Protein AF-A0A1F8EMT8-F1 (afdb_monomer_lite)

pLDDT: mean 81.49, std 13.46, range [49.16, 97.12]

Radius of gyration: 19.79 Å; chains: 1; bounding box: 61×29×48 Å

Secondary structure (DSSP, 8-state):
---HHHHHHHHHHHGGG--EEEEEEEEEEESSPPSS--HHHHHHHHHHHHTTSPPPPTTPPTTSPPPPS-SEE---EEEEE--SS-EEEEEEEEE-S-SEE-HHHHHHHHHHHHHHHHHHHSPPSSS---SEEEEEEEEE--------

Foldseek 3Di:
DDDPVVVVVVVVVVLQPFWWFKKKKKKFKAVPDDPDDDLVVLQVLLQVLCVVPADDPPDDDPPDDDPRQFPDKDSWDWDWDVDVVIMIIIMIIGDGPDRIDGPVSLVVVQVVQVSSQVVQQPDDPDPGGGPGMDMDMDIGDDDDDDDD

Organism: NCBI:txid1802663

Structure (mmCIF, N/CA/C/O backbone):
data_AF-A0A1F8EMT8-F1
#
_entry.id   AF-A0A1F8EMT8-F1
#
loop_
_atom_site.group_PDB
_atom_site.id
_atom_site.type_symbol
_atom_site.label_atom_id
_atom_site.label_alt_id
_atom_site.label_comp_id
_atom_site.label_asym_id
_atom_site.label_entity_id
_atom_site.label_seq_id
_atom_site.pdbx_PDB_ins_code
_atom_site.Cartn_x
_atom_site.Cartn_y
_atom_site.Cartn_z
_atom_site.occupancy
_atom_site.B_iso_or_equiv
_atom_site.auth_seq_id
_atom_site.auth_comp_id
_atom_site.auth_asym_id
_atom_site.auth_atom_id
_atom_site.pdbx_PDB_model_num
ATOM 1 N N . MET A 1 1 ? -40.076 12.614 25.612 1.00 54.16 1 MET A N 1
ATOM 2 C CA . MET A 1 1 ? -39.528 12.615 24.236 1.00 54.16 1 MET A CA 1
ATOM 3 C C . MET A 1 1 ? -38.165 13.289 24.280 1.00 54.16 1 MET A C 1
ATOM 5 O O . MET A 1 1 ? -38.126 14.404 24.779 1.00 54.16 1 MET A O 1
ATOM 9 N N . SER A 1 2 ? -37.071 12.641 23.849 1.00 59.53 2 SER A N 1
ATOM 10 C CA . SER A 1 2 ? -35.761 13.320 23.812 1.00 59.53 2 SER A CA 1
ATOM 11 C C . SER A 1 2 ? -35.707 14.320 22.659 1.00 59.53 2 SER A C 1
ATOM 13 O O . SER A 1 2 ? -36.281 14.091 21.587 1.00 59.53 2 SER A O 1
ATOM 15 N N . THR A 1 3 ? -35.054 15.449 22.901 1.00 82.12 3 THR A N 1
ATOM 16 C CA . THR A 1 3 ? -34.910 16.537 21.932 1.00 82.12 3 THR A CA 1
ATOM 17 C C . THR A 1 3 ? -33.978 16.128 20.785 1.00 82.12 3 THR A C 1
ATOM 19 O O . THR A 1 3 ? -33.117 15.259 20.935 1.00 82.12 3 THR A O 1
ATOM 22 N N . LEU A 1 4 ? -34.118 16.760 19.613 1.00 78.12 4 LEU A N 1
ATOM 23 C CA . LEU A 1 4 ? -33.237 16.515 18.459 1.00 78.12 4 LEU A CA 1
ATOM 24 C C . LEU A 1 4 ? -31.753 16.682 18.831 1.00 78.12 4 LEU A C 1
ATOM 26 O O . LEU A 1 4 ? -30.907 15.893 18.420 1.00 78.12 4 LEU A O 1
ATOM 30 N N . THR A 1 5 ? -31.452 17.664 19.678 1.00 80.56 5 THR A N 1
ATOM 31 C CA . THR A 1 5 ? -30.107 17.955 20.179 1.00 80.56 5 THR A CA 1
ATOM 32 C C . THR A 1 5 ? -29.542 16.828 21.048 1.00 80.56 5 THR A C 1
ATOM 34 O O . THR A 1 5 ? -28.359 16.508 20.935 1.00 80.56 5 THR A O 1
ATOM 37 N N . GLU A 1 6 ? -30.364 16.183 21.881 1.00 76.88 6 GLU A N 1
ATOM 38 C CA . GLU A 1 6 ? -29.953 15.010 22.668 1.00 76.88 6 GLU A CA 1
ATOM 39 C C . GLU A 1 6 ? -29.679 13.802 21.777 1.00 76.88 6 GLU A C 1
ATOM 41 O O . GLU A 1 6 ? -28.663 13.138 21.961 1.00 76.88 6 GLU A O 1
ATOM 46 N N . LYS A 1 7 ? -30.508 13.570 20.751 1.00 76.62 7 LYS A N 1
ATOM 47 C CA . LYS A 1 7 ? -30.266 12.506 19.763 1.00 76.62 7 LYS A CA 1
ATOM 48 C C . LYS A 1 7 ? -28.976 12.740 18.974 1.00 76.62 7 LYS A C 1
ATOM 50 O O . LYS A 1 7 ? -28.228 11.796 18.746 1.00 76.62 7 LYS A O 1
ATOM 55 N N . ILE A 1 8 ? -28.676 13.990 18.609 1.00 75.25 8 ILE A N 1
ATOM 56 C CA . ILE A 1 8 ? -27.413 14.351 17.946 1.00 75.25 8 ILE A CA 1
ATOM 57 C C . ILE A 1 8 ? -26.228 14.140 18.892 1.00 75.25 8 ILE A C 1
ATOM 59 O O . ILE A 1 8 ? -25.242 13.533 18.490 1.00 75.25 8 ILE A O 1
ATOM 63 N N . ARG A 1 9 ? -26.304 14.585 20.154 1.00 69.81 9 ARG A N 1
ATOM 64 C CA . ARG A 1 9 ? -25.225 14.352 21.132 1.00 69.81 9 ARG A CA 1
ATOM 65 C C . ARG A 1 9 ? -24.989 12.868 21.381 1.00 69.81 9 ARG A C 1
ATOM 67 O O . ARG A 1 9 ? -23.835 12.459 21.456 1.00 69.81 9 ARG A O 1
ATOM 74 N N . GLN A 1 10 ? -26.052 12.077 21.472 1.00 69.00 10 GLN A N 1
ATOM 75 C CA . GLN A 1 10 ? -25.967 10.633 21.648 1.00 69.00 10 GLN A CA 1
ATOM 76 C C . GLN A 1 10 ? -25.350 9.961 20.413 1.00 69.00 10 GLN A C 1
ATOM 78 O O . GLN A 1 10 ? -24.396 9.206 20.558 1.00 69.00 10 GLN A O 1
ATOM 83 N N . ALA A 1 11 ? -25.763 10.341 19.200 1.00 66.50 11 ALA A N 1
ATOM 84 C CA . ALA A 1 11 ? -25.147 9.863 17.961 1.00 66.50 11 ALA A CA 1
ATOM 85 C C . ALA A 1 11 ? -23.664 10.269 17.837 1.00 66.50 11 ALA A C 1
ATOM 87 O O . ALA A 1 11 ? -22.834 9.479 17.393 1.00 66.50 11 ALA A O 1
ATOM 88 N N . VAL A 1 12 ? -23.297 11.484 18.260 1.00 63.12 12 VAL A N 1
ATOM 89 C CA . VAL A 1 12 ? -21.899 11.956 18.294 1.00 63.12 12 VAL A CA 1
ATOM 90 C C . VAL A 1 12 ? -21.083 11.215 19.360 1.00 63.12 12 VAL A C 1
ATOM 92 O O . VAL A 1 12 ? -19.900 10.946 19.146 1.00 63.12 12 VAL A O 1
ATOM 95 N N . ALA A 1 13 ? -21.688 10.855 20.494 1.00 62.50 13 ALA A N 1
ATOM 96 C CA . ALA A 1 13 ? -21.052 10.025 21.512 1.00 62.50 13 ALA A CA 1
ATOM 97 C C . ALA A 1 13 ? -20.834 8.589 21.006 1.00 62.50 13 ALA A C 1
ATOM 99 O O . ALA A 1 13 ? -19.721 8.082 21.105 1.00 62.50 13 ALA A O 1
ATOM 100 N N . GLU A 1 14 ? -21.833 7.983 20.361 1.00 64.38 14 GLU A N 1
ATOM 101 C CA . GLU A 1 14 ? -21.735 6.668 19.706 1.00 64.38 14 GLU A CA 1
ATOM 102 C C . GLU A 1 14 ? -20.708 6.667 18.557 1.00 64.38 14 GLU A C 1
ATOM 104 O O . GLU A 1 14 ? -20.020 5.674 18.318 1.00 64.38 14 GLU A O 1
ATOM 109 N N . MET A 1 15 ? -20.515 7.805 17.879 1.00 62.03 15 MET A N 1
ATOM 110 C CA . MET A 1 15 ? -19.465 7.973 16.871 1.00 62.03 15 MET A CA 1
ATOM 111 C C . MET A 1 15 ? -18.039 7.870 17.432 1.00 62.03 15 MET A C 1
ATOM 113 O O . MET A 1 15 ? -17.129 7.577 16.651 1.00 62.03 15 MET A O 1
ATOM 117 N N . LYS A 1 16 ? -17.811 8.092 18.737 1.00 60.44 16 LYS A N 1
ATOM 118 C CA . LYS A 1 16 ? -16.466 7.995 19.339 1.00 60.44 16 LYS A CA 1
ATOM 119 C C . LYS A 1 16 ? -15.924 6.564 19.345 1.00 60.44 16 LYS A C 1
ATOM 121 O O . LYS A 1 16 ? -14.723 6.388 19.154 1.00 60.44 16 LYS A O 1
ATOM 126 N N . ASP A 1 17 ? -16.793 5.563 19.474 1.00 65.00 17 ASP A N 1
ATOM 127 C CA . ASP A 1 17 ? -16.418 4.141 19.431 1.00 65.00 17 ASP A CA 1
ATOM 128 C C . ASP A 1 17 ? -16.613 3.492 18.058 1.00 65.00 17 ASP A C 1
ATOM 130 O O . ASP A 1 17 ? -16.359 2.299 17.869 1.00 65.00 17 ASP A O 1
ATOM 134 N N . ARG A 1 18 ? -17.014 4.284 17.060 1.00 73.38 18 ARG A N 1
ATOM 135 C CA . ARG A 1 18 ? -17.235 3.785 15.710 1.00 73.38 18 ARG A CA 1
ATOM 136 C C . ARG A 1 18 ? -15.928 3.310 15.083 1.00 73.38 18 ARG A C 1
ATOM 138 O O . ARG A 1 18 ? -14.943 4.050 15.004 1.00 73.38 18 ARG A O 1
ATOM 145 N N . ARG A 1 19 ? -15.959 2.081 14.575 1.00 78.88 19 ARG A N 1
ATOM 146 C CA . ARG A 1 19 ? -14.894 1.511 13.754 1.00 78.88 19 ARG A CA 1
ATOM 147 C C . ARG A 1 19 ? -15.271 1.566 12.277 1.00 78.88 19 ARG A C 1
ATOM 149 O O . ARG A 1 19 ? -16.450 1.529 11.925 1.00 78.88 19 ARG A O 1
ATOM 156 N N . TYR A 1 20 ? -14.264 1.674 11.425 1.00 84.00 20 TYR A N 1
ATOM 157 C CA . TYR A 1 20 ? -14.422 1.819 9.982 1.00 84.00 20 TYR A CA 1
ATOM 158 C C . TYR A 1 20 ? -13.668 0.706 9.277 1.00 84.00 20 TYR A C 1
ATOM 160 O O . TYR A 1 20 ? -12.575 0.350 9.710 1.00 84.00 20 TYR A O 1
ATOM 168 N N . GLY A 1 21 ? -14.238 0.182 8.193 1.00 86.50 21 GLY A N 1
ATOM 169 C CA . GLY A 1 21 ? -13.512 -0.719 7.306 1.00 86.50 21 GLY A CA 1
ATOM 170 C C . GLY A 1 21 ? -12.401 0.047 6.595 1.00 86.50 21 GLY A C 1
ATOM 171 O O . GLY A 1 21 ? -12.664 1.134 6.078 1.00 86.50 21 GLY A O 1
ATOM 172 N N . VAL A 1 22 ? -11.184 -0.489 6.560 1.00 86.50 22 VAL A N 1
ATOM 173 C CA . VAL A 1 22 ? -10.031 0.175 5.930 1.00 86.50 22 VAL A CA 1
ATOM 174 C C . VAL A 1 22 ? -9.405 -0.739 4.888 1.00 86.50 22 VAL A C 1
ATOM 176 O O . VAL A 1 22 ? -9.198 -1.920 5.140 1.00 86.50 22 VAL A O 1
ATOM 179 N N . LYS A 1 23 ? -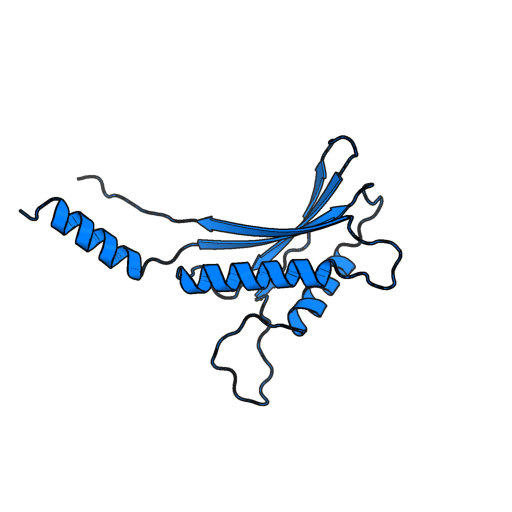9.078 -0.184 3.718 1.00 90.81 23 LYS A N 1
ATOM 180 C CA . LYS A 1 23 ? -8.265 -0.846 2.692 1.00 90.81 23 LYS A CA 1
ATOM 181 C C . LYS A 1 23 ? -7.078 0.049 2.345 1.00 90.81 23 LYS A C 1
ATOM 183 O O . LYS A 1 23 ? -7.294 1.194 1.950 1.00 90.81 23 LYS A O 1
ATOM 188 N N . GLY A 1 24 ? -5.862 -0.469 2.500 1.00 93.50 24 GLY A N 1
ATOM 189 C CA . GLY A 1 24 ? -4.628 0.184 2.073 1.00 93.50 24 GLY A CA 1
ATOM 190 C C . GLY A 1 24 ? -4.150 -0.346 0.728 1.00 93.50 24 GLY A C 1
ATOM 191 O O . GLY A 1 24 ? -4.320 -1.527 0.424 1.00 93.50 24 GLY A O 1
ATOM 192 N N . GLU A 1 25 ? -3.556 0.514 -0.091 1.00 96.25 25 GLU A N 1
ATOM 193 C CA . GLU A 1 25 ? -2.976 0.139 -1.380 1.00 96.25 25 GLU A CA 1
ATOM 194 C C . GLU A 1 25 ? -1.682 0.918 -1.639 1.00 96.25 25 GLU A C 1
ATOM 196 O O . GLU A 1 25 ? -1.576 2.100 -1.309 1.00 96.25 25 GLU A O 1
ATOM 201 N N . ILE A 1 26 ? -0.705 0.250 -2.252 1.00 97.12 26 ILE A N 1
ATOM 202 C CA . ILE A 1 26 ? 0.507 0.858 -2.810 1.00 97.12 26 ILE A CA 1
ATOM 203 C C . ILE A 1 26 ? 0.454 0.707 -4.326 1.00 97.12 26 ILE A C 1
ATOM 205 O O . ILE A 1 26 ? 0.143 -0.369 -4.836 1.00 97.12 26 ILE A O 1
ATOM 209 N N . VAL A 1 27 ? 0.756 1.781 -5.049 1.00 96.94 27 VAL A N 1
ATOM 210 C CA . VAL A 1 27 ? 0.666 1.830 -6.510 1.00 96.94 27 VAL A CA 1
ATOM 211 C C . VAL A 1 27 ? 1.996 2.269 -7.086 1.00 96.94 27 VAL A C 1
ATOM 213 O O . VAL A 1 27 ? 2.420 3.402 -6.867 1.00 96.94 27 VAL A O 1
ATOM 216 N N . PHE A 1 28 ? 2.628 1.400 -7.865 1.00 95.75 28 PHE A N 1
ATOM 217 C CA . PHE A 1 28 ? 3.782 1.771 -8.678 1.00 95.75 28 PHE A CA 1
ATOM 218 C C . PHE A 1 28 ? 3.301 2.288 -10.028 1.00 95.75 28 PHE A C 1
ATOM 220 O O . PHE A 1 28 ? 2.519 1.618 -10.701 1.00 95.75 28 PHE A O 1
ATOM 227 N N . VAL A 1 29 ? 3.761 3.470 -10.430 1.00 94.94 29 VAL A N 1
ATOM 228 C CA . VAL A 1 29 ? 3.400 4.088 -11.709 1.00 94.94 29 VAL A CA 1
ATOM 229 C C . VAL A 1 29 ? 4.628 4.131 -12.606 1.00 94.94 29 VAL A C 1
ATOM 231 O O . VAL A 1 29 ? 5.604 4.808 -12.285 1.00 94.94 29 VAL A O 1
ATOM 234 N N . PHE A 1 30 ? 4.559 3.456 -13.749 1.00 93.25 30 PHE A N 1
ATOM 235 C CA . PHE A 1 30 ? 5.621 3.403 -14.751 1.00 93.25 30 PHE A CA 1
ATOM 236 C C . PHE A 1 30 ? 5.270 4.234 -15.986 1.00 93.25 30 PHE A C 1
ATOM 238 O O . PHE A 1 30 ? 4.133 4.209 -16.473 1.00 93.25 30 PHE A O 1
ATOM 245 N N . LYS A 1 31 ? 6.271 4.978 -16.471 1.00 91.31 31 LYS A N 1
ATOM 246 C CA . LYS A 1 31 ? 6.242 5.782 -17.696 1.00 91.31 31 LYS A CA 1
ATOM 247 C C . LYS A 1 31 ? 7.625 5.685 -18.366 1.00 91.31 31 LYS A C 1
ATOM 249 O O . LYS A 1 31 ? 8.563 6.267 -17.825 1.00 91.31 31 LYS A O 1
ATOM 254 N N . PRO A 1 32 ? 7.778 4.993 -19.508 1.00 89.06 32 PRO A N 1
ATOM 255 C CA . PRO A 1 32 ? 6.758 4.231 -20.238 1.00 89.06 32 PRO A CA 1
ATOM 256 C C . PRO A 1 32 ? 6.308 2.950 -19.496 1.00 89.06 32 PRO A C 1
ATOM 258 O O . PRO A 1 32 ? 6.936 2.564 -18.510 1.00 89.06 32 PRO A O 1
ATOM 261 N N . PRO A 1 33 ? 5.218 2.290 -19.941 1.00 90.19 33 PRO A N 1
ATOM 262 C CA . PRO A 1 33 ? 4.828 0.965 -19.456 1.00 90.19 33 PRO A CA 1
ATOM 263 C C . PRO A 1 33 ? 5.944 -0.074 -19.603 1.00 90.19 33 PRO A C 1
ATOM 265 O O . PRO A 1 33 ? 6.680 -0.053 -20.588 1.00 90.19 33 PRO A O 1
ATOM 268 N N . LEU A 1 34 ? 6.014 -1.013 -18.661 1.00 89.81 34 LEU A N 1
ATOM 269 C CA . LEU A 1 34 ? 6.904 -2.168 -18.741 1.00 89.81 34 LEU A CA 1
ATOM 270 C C . LEU A 1 34 ? 6.304 -3.228 -19.666 1.00 89.81 34 LEU A C 1
ATOM 272 O O . LEU A 1 34 ? 5.114 -3.533 -19.552 1.00 89.81 34 LEU A O 1
ATOM 276 N N . GLU A 1 35 ? 7.133 -3.828 -20.523 1.00 87.50 35 GLU A N 1
ATOM 277 C CA . GLU A 1 35 ? 6.733 -4.983 -21.339 1.00 87.50 35 GLU A CA 1
ATOM 278 C C . GLU A 1 35 ? 6.428 -6.202 -20.458 1.00 87.50 35 GLU A C 1
ATOM 280 O O . GLU A 1 35 ? 5.383 -6.826 -20.614 1.00 87.50 35 GLU A O 1
ATOM 285 N N . ASN A 1 36 ? 7.304 -6.488 -19.487 1.00 87.75 36 ASN A N 1
ATOM 286 C CA . ASN A 1 36 ? 7.184 -7.608 -18.553 1.00 87.75 36 ASN A CA 1
ATOM 287 C C . ASN A 1 36 ? 7.426 -7.121 -17.114 1.00 87.75 36 ASN A C 1
ATOM 289 O O . ASN A 1 36 ? 8.564 -7.150 -16.642 1.00 87.75 36 ASN A O 1
ATOM 293 N N . PRO A 1 37 ? 6.395 -6.609 -16.416 1.00 89.06 37 PRO A N 1
ATOM 294 C CA . PRO A 1 37 ? 6.547 -6.161 -15.038 1.00 89.06 37 PRO A CA 1
ATOM 295 C C . PRO A 1 37 ? 6.806 -7.342 -14.093 1.00 89.06 37 PRO A C 1
ATOM 297 O O . PRO A 1 37 ? 5.987 -8.255 -13.993 1.00 89.06 37 PRO A O 1
ATOM 300 N N . ASP A 1 38 ? 7.913 -7.294 -13.352 1.00 91.38 38 ASP A N 1
ATOM 301 C CA . ASP A 1 38 ? 8.225 -8.278 -12.311 1.00 91.38 38 ASP A CA 1
ATOM 302 C C . ASP A 1 38 ? 7.452 -7.956 -11.021 1.00 91.38 38 ASP A C 1
ATOM 304 O O . ASP A 1 38 ? 7.864 -7.147 -10.181 1.00 91.38 38 ASP A O 1
ATOM 308 N N . LEU A 1 39 ? 6.278 -8.575 -10.886 1.00 92.38 39 LEU A N 1
ATOM 309 C CA . LEU A 1 39 ? 5.403 -8.381 -9.732 1.00 92.38 39 LEU A CA 1
ATOM 310 C C . LEU A 1 39 ? 6.018 -8.925 -8.440 1.00 92.38 39 LEU A C 1
ATOM 312 O O . LEU A 1 39 ? 5.797 -8.338 -7.380 1.00 92.38 39 LEU A O 1
ATOM 316 N N . ASP A 1 40 ? 6.800 -10.002 -8.513 1.00 92.19 40 ASP A N 1
ATOM 317 C CA . ASP A 1 40 ? 7.417 -10.615 -7.339 1.00 92.19 40 ASP A CA 1
ATOM 318 C C . ASP A 1 40 ? 8.557 -9.753 -6.797 1.00 92.19 40 ASP A C 1
ATOM 320 O O . ASP A 1 40 ? 8.668 -9.592 -5.576 1.00 92.19 40 ASP A O 1
ATOM 324 N N . ALA A 1 41 ? 9.345 -9.120 -7.669 1.00 90.50 41 ALA A N 1
ATOM 325 C CA . ALA A 1 41 ? 10.351 -8.142 -7.264 1.00 90.50 41 ALA A CA 1
ATOM 326 C C . ALA A 1 41 ? 9.714 -6.914 -6.597 1.00 90.50 41 ALA A C 1
ATOM 328 O O . ALA A 1 41 ? 10.144 -6.502 -5.516 1.00 90.50 41 ALA A O 1
ATOM 329 N N . LEU A 1 42 ? 8.642 -6.360 -7.177 1.00 92.19 42 LEU A N 1
ATOM 330 C CA . LEU A 1 42 ? 7.913 -5.238 -6.573 1.00 92.19 42 LEU A CA 1
ATOM 331 C C . LEU A 1 42 ? 7.296 -5.627 -5.225 1.00 92.19 42 LEU A C 1
ATOM 333 O O . LEU A 1 42 ? 7.440 -4.897 -4.241 1.00 92.19 42 LEU A O 1
ATOM 337 N N . ARG A 1 43 ? 6.684 -6.810 -5.136 1.00 93.31 43 ARG A N 1
ATOM 338 C CA . ARG A 1 43 ? 6.120 -7.333 -3.887 1.00 93.31 43 ARG A CA 1
ATOM 339 C C . ARG A 1 43 ? 7.196 -7.545 -2.823 1.00 93.31 43 ARG A C 1
ATOM 341 O O . ARG A 1 43 ? 6.978 -7.223 -1.656 1.00 93.31 43 ARG A O 1
ATOM 348 N N . SER A 1 44 ? 8.355 -8.066 -3.214 1.00 91.25 44 SER A N 1
ATOM 349 C CA . SER A 1 44 ? 9.503 -8.259 -2.322 1.00 91.25 44 SER A CA 1
ATOM 350 C C . SER A 1 44 ? 10.046 -6.923 -1.828 1.00 91.25 44 SER A C 1
ATOM 352 O O . SER A 1 44 ? 10.299 -6.779 -0.637 1.00 91.25 44 SER A O 1
ATOM 354 N N . SER A 1 45 ? 10.103 -5.912 -2.700 1.00 91.94 45 SER A N 1
ATOM 355 C CA . SER A 1 45 ? 10.538 -4.563 -2.335 1.00 91.94 45 SER A CA 1
ATOM 356 C C . SER A 1 45 ? 9.645 -3.936 -1.260 1.00 91.94 45 SER A C 1
ATOM 358 O O . SER A 1 45 ? 10.162 -3.349 -0.313 1.00 91.94 45 SER A O 1
ATOM 360 N N . ILE A 1 46 ? 8.322 -4.136 -1.343 1.00 93.38 46 ILE A N 1
ATOM 361 C CA . ILE A 1 46 ? 7.377 -3.688 -0.311 1.00 93.38 46 ILE A CA 1
ATOM 362 C C . ILE A 1 46 ? 7.710 -4.356 1.026 1.00 93.38 46 ILE A C 1
ATOM 364 O O . ILE A 1 46 ? 7.812 -3.673 2.040 1.00 93.38 46 ILE A O 1
ATOM 368 N N . LYS A 1 47 ? 7.915 -5.679 1.027 1.00 91.44 47 LYS A N 1
ATOM 369 C CA . LYS A 1 47 ? 8.231 -6.438 2.247 1.00 91.44 47 LYS A CA 1
ATOM 370 C C . LYS A 1 47 ? 9.578 -6.051 2.855 1.00 91.44 47 LYS A C 1
ATOM 372 O O . LYS A 1 47 ? 9.716 -6.050 4.071 1.00 91.44 47 LYS A O 1
ATOM 377 N N . GLU A 1 48 ? 10.584 -5.770 2.033 1.00 89.81 48 GLU A N 1
ATOM 378 C CA . GLU A 1 48 ? 11.892 -5.303 2.502 1.00 89.81 48 GLU A CA 1
ATOM 379 C C . GLU A 1 48 ? 11.782 -3.957 3.203 1.00 89.81 48 GLU A C 1
ATOM 381 O O . GLU A 1 48 ? 12.319 -3.781 4.292 1.00 89.81 48 GLU A O 1
ATOM 386 N N . VAL A 1 49 ? 11.070 -3.021 2.579 1.00 90.75 49 VAL A N 1
ATOM 387 C CA . VAL A 1 49 ? 10.896 -1.676 3.110 1.00 90.75 49 VAL A CA 1
ATOM 388 C C . VAL A 1 49 ? 10.035 -1.703 4.381 1.00 90.75 49 VAL A C 1
ATOM 390 O O . VAL A 1 49 ? 10.386 -1.042 5.353 1.00 90.75 49 VAL A O 1
ATOM 393 N N . ASP A 1 50 ? 8.986 -2.531 4.428 1.00 90.25 50 ASP A N 1
ATOM 394 C CA . ASP A 1 50 ? 8.149 -2.732 5.620 1.00 90.25 50 ASP A CA 1
ATOM 395 C C . ASP A 1 50 ? 8.967 -3.113 6.868 1.00 90.25 50 ASP A C 1
ATOM 397 O O . ASP A 1 50 ? 8.771 -2.556 7.948 1.00 90.25 50 ASP A O 1
ATOM 401 N N . LYS A 1 51 ? 9.962 -3.998 6.710 1.00 86.00 51 LYS A N 1
ATOM 402 C CA . LYS A 1 51 ? 10.850 -4.420 7.809 1.00 86.00 51 LYS A CA 1
ATOM 403 C C . LYS A 1 51 ? 11.646 -3.268 8.431 1.00 86.00 51 LYS A C 1
ATOM 405 O O . LYS A 1 51 ? 12.072 -3.389 9.577 1.00 86.00 51 LYS A O 1
ATOM 410 N N . LEU A 1 52 ? 11.875 -2.177 7.697 1.00 83.94 52 LEU A N 1
ATOM 411 C CA . LEU A 1 52 ? 12.664 -1.038 8.173 1.00 83.94 52 LEU A CA 1
ATOM 412 C C . LEU A 1 52 ? 11.865 -0.118 9.108 1.00 83.94 52 LEU A C 1
ATOM 414 O O . LEU A 1 52 ? 12.453 0.551 9.956 1.00 83.94 52 LEU A O 1
ATOM 418 N N . PHE A 1 53 ? 10.540 -0.069 8.971 1.00 80.00 53 PHE A N 1
ATOM 419 C CA . PHE A 1 53 ? 9.656 0.771 9.788 1.00 80.00 53 PHE A CA 1
ATOM 420 C C . PHE A 1 53 ? 8.301 0.087 9.990 1.00 80.00 53 PHE A C 1
ATOM 422 O O . PHE A 1 53 ? 7.276 0.550 9.485 1.00 80.00 53 PHE A O 1
ATOM 429 N N . PRO A 1 54 ? 8.270 -1.006 10.762 1.00 74.62 54 PRO A N 1
ATOM 430 C CA . PRO A 1 54 ? 7.032 -1.721 10.993 1.00 74.62 54 PRO A CA 1
ATOM 431 C C . PRO A 1 54 ? 5.966 -0.799 11.613 1.00 74.62 54 PRO A C 1
ATOM 433 O O . PRO A 1 54 ? 6.215 -0.095 12.598 1.00 74.62 54 PRO A O 1
ATOM 436 N N . TRP A 1 55 ? 4.762 -0.821 11.037 1.00 72.75 55 TRP A N 1
ATOM 437 C CA . TRP A 1 55 ? 3.521 -0.396 11.679 1.00 72.75 55 TRP A CA 1
ATOM 438 C C . TRP A 1 55 ? 3.429 -0.996 13.085 1.00 72.75 55 TRP A C 1
ATOM 440 O O . TRP A 1 55 ? 3.392 -2.219 13.247 1.00 72.75 55 TRP A O 1
ATOM 450 N N . LYS A 1 56 ? 3.421 -0.123 14.095 1.00 67.50 56 LYS A N 1
ATOM 451 C CA . LYS A 1 56 ? 3.440 -0.511 15.503 1.00 67.50 56 LYS A CA 1
ATOM 452 C C . LYS A 1 56 ? 2.146 -1.219 15.914 1.00 67.50 56 LYS A C 1
ATOM 454 O O . LYS A 1 56 ? 1.052 -0.698 15.710 1.00 67.50 56 LYS A O 1
ATOM 459 N N . GLU A 1 57 ? 2.298 -2.344 16.605 1.00 53.81 57 GLU A N 1
ATOM 460 C CA . GLU A 1 57 ? 1.484 -2.645 17.784 1.00 53.81 57 GLU A CA 1
ATOM 461 C C . GLU A 1 57 ? 2.344 -2.215 18.983 1.00 53.81 57 GLU A C 1
ATOM 463 O O . GLU A 1 57 ? 3.494 -2.638 19.087 1.00 53.81 57 GLU A O 1
ATOM 468 N N . ASP A 1 58 ? 1.847 -1.308 19.826 1.00 49.72 58 ASP A N 1
ATOM 469 C CA . ASP A 1 58 ? 2.623 -0.625 20.879 1.00 49.72 58 ASP A CA 1
ATOM 470 C C . ASP A 1 58 ? 3.100 -1.534 22.042 1.00 49.72 58 ASP A C 1
ATOM 472 O O . ASP A 1 58 ? 3.634 -1.023 23.018 1.00 49.72 58 ASP A O 1
ATOM 476 N N . ASP A 1 59 ? 3.015 -2.865 21.937 1.00 52.06 59 ASP A N 1
ATOM 477 C CA . ASP A 1 59 ? 3.267 -3.798 23.050 1.00 52.06 59 ASP A CA 1
ATOM 478 C C . ASP A 1 59 ? 4.128 -5.022 22.660 1.00 52.06 59 ASP A C 1
ATOM 480 O O . ASP A 1 59 ? 3.834 -6.151 23.054 1.00 52.06 59 ASP A O 1
ATOM 484 N N . VAL A 1 60 ? 5.194 -4.847 21.867 1.00 52.94 60 VAL A N 1
ATOM 485 C CA . VAL A 1 60 ? 6.161 -5.940 21.624 1.00 52.94 60 VAL A CA 1
ATOM 486 C C . VAL A 1 60 ? 7.360 -5.783 22.569 1.00 52.94 60 VAL A C 1
ATOM 488 O O . VAL A 1 60 ? 8.064 -4.778 22.450 1.00 52.94 60 VAL A O 1
ATOM 491 N N . PRO A 1 61 ? 7.618 -6.742 23.485 1.00 50.56 61 PRO A N 1
ATOM 492 C CA . PRO A 1 61 ? 8.764 -6.695 24.391 1.00 50.56 61 PRO A CA 1
ATOM 493 C C . PRO A 1 61 ? 10.094 -6.564 23.642 1.00 50.56 61 PRO A C 1
ATOM 495 O O . PRO A 1 61 ? 10.279 -7.171 22.582 1.00 50.56 61 PRO A O 1
ATOM 498 N N . ASP A 1 62 ? 11.042 -5.819 24.215 1.00 55.34 62 ASP A N 1
ATOM 499 C CA . ASP A 1 62 ? 12.395 -5.709 23.666 1.00 55.34 62 ASP A CA 1
ATOM 500 C C . ASP A 1 62 ? 13.031 -7.104 23.521 1.00 55.34 62 ASP A C 1
ATOM 502 O O . ASP A 1 62 ? 13.099 -7.881 24.473 1.00 55.34 62 ASP A O 1
ATOM 506 N N . GLY A 1 63 ? 13.479 -7.431 22.305 1.00 60.41 63 GLY A N 1
ATOM 507 C CA . GLY A 1 63 ? 14.094 -8.722 21.965 1.00 60.41 63 GLY A CA 1
ATOM 508 C C . GLY A 1 63 ? 13.154 -9.772 21.358 1.00 60.41 63 GLY A C 1
ATOM 509 O O . GLY A 1 63 ? 13.642 -10.798 20.889 1.00 60.41 63 GLY A O 1
ATOM 510 N N . ALA A 1 64 ? 11.839 -9.531 21.305 1.00 60.91 64 ALA A N 1
ATOM 511 C CA . ALA A 1 64 ? 10.903 -10.410 20.601 1.00 60.91 64 ALA A CA 1
ATOM 512 C C . ALA A 1 64 ? 10.873 -10.132 19.084 1.00 60.91 64 ALA A C 1
ATOM 514 O O . ALA A 1 64 ? 11.048 -8.995 18.635 1.00 60.91 64 ALA A O 1
ATOM 515 N N . GLU A 1 65 ? 10.618 -11.174 18.284 1.00 58.56 65 GLU A N 1
ATOM 516 C CA . GLU A 1 65 ? 10.371 -11.018 16.849 1.00 58.56 65 GLU A CA 1
ATOM 517 C C . GLU A 1 65 ? 9.092 -10.194 16.649 1.00 58.56 65 GLU A C 1
ATOM 519 O O . GLU A 1 65 ? 8.007 -10.571 17.096 1.00 58.56 65 GLU A O 1
ATOM 524 N N . LYS A 1 66 ? 9.226 -9.024 16.016 1.00 58.84 66 LYS A N 1
ATOM 525 C CA . LYS A 1 66 ? 8.088 -8.138 15.762 1.00 58.84 66 LYS A CA 1
ATOM 526 C C . LYS A 1 66 ? 7.200 -8.772 14.689 1.00 58.84 66 LYS A C 1
ATOM 528 O O . LYS A 1 66 ? 7.725 -9.148 13.639 1.00 58.84 66 LYS A O 1
ATOM 533 N N . PRO A 1 67 ? 5.876 -8.880 14.909 1.00 60.34 67 PRO A N 1
ATOM 534 C CA . PRO A 1 67 ? 4.984 -9.403 13.888 1.00 60.34 67 PRO A CA 1
ATOM 535 C C . PRO A 1 67 ? 5.045 -8.514 12.635 1.00 60.34 67 PRO A C 1
ATOM 537 O O . PRO A 1 67 ? 5.256 -7.302 12.752 1.00 60.34 67 PRO A O 1
ATOM 540 N N . PRO A 1 68 ? 4.860 -9.089 11.434 1.00 66.19 68 PRO A N 1
ATOM 541 C CA . PRO A 1 68 ? 4.852 -8.314 10.207 1.00 66.19 68 PRO A CA 1
ATOM 542 C C . PRO A 1 68 ? 3.708 -7.304 10.234 1.00 66.19 68 PRO A C 1
ATOM 544 O O . PRO A 1 68 ? 2.559 -7.620 10.548 1.00 66.19 68 PRO A O 1
ATOM 547 N N . SER A 1 69 ? 4.041 -6.075 9.873 1.00 76.62 69 SER A N 1
ATOM 548 C CA . SER A 1 69 ? 3.118 -4.947 9.833 1.00 76.62 69 SER A CA 1
ATOM 549 C C . SER A 1 69 ? 2.091 -5.072 8.717 1.00 76.62 69 SER A C 1
ATOM 551 O O . SER A 1 69 ? 0.941 -4.649 8.866 1.00 76.62 69 SER A O 1
ATOM 553 N N . ILE A 1 70 ? 2.487 -5.721 7.624 1.00 87.12 70 ILE A N 1
ATOM 554 C CA . ILE A 1 70 ? 1.593 -6.155 6.559 1.00 87.12 70 ILE A CA 1
ATOM 555 C C . ILE A 1 70 ? 1.167 -7.597 6.843 1.00 87.12 70 ILE A C 1
ATOM 557 O O . ILE A 1 70 ? 1.945 -8.533 6.660 1.00 87.12 70 ILE A O 1
ATOM 561 N N . PHE A 1 71 ? -0.088 -7.783 7.253 1.00 85.62 71 PHE A N 1
ATOM 562 C CA . PHE A 1 71 ? -0.650 -9.113 7.498 1.00 85.62 71 PHE A CA 1
ATOM 563 C C . PHE A 1 71 ? -0.889 -9.868 6.187 1.00 85.62 71 PHE A C 1
ATOM 565 O O . PHE A 1 71 ? -0.574 -11.050 6.066 1.00 85.62 71 PHE A O 1
ATOM 572 N N . TYR A 1 72 ? -1.412 -9.168 5.180 1.00 90.12 72 TYR A N 1
ATOM 573 C CA . TYR A 1 72 ? -1.571 -9.708 3.838 1.00 90.12 72 TYR A CA 1
ATOM 574 C C . TYR A 1 72 ? -1.187 -8.672 2.784 1.00 90.12 72 TYR A C 1
ATOM 576 O O . TYR A 1 72 ? -1.564 -7.501 2.857 1.00 90.12 72 TYR A O 1
ATOM 584 N N . LEU A 1 73 ? -0.432 -9.131 1.787 1.00 93.38 73 LEU A N 1
ATOM 585 C CA . LEU A 1 73 ? -0.018 -8.345 0.635 1.00 93.38 73 LEU A CA 1
ATOM 586 C C . LEU A 1 73 ? -0.557 -9.011 -0.628 1.00 93.38 73 LEU A C 1
ATOM 588 O O . LEU A 1 73 ? -0.240 -10.170 -0.897 1.00 93.38 73 LEU A O 1
ATOM 592 N N . GLY A 1 74 ? -1.358 -8.274 -1.395 1.00 92.56 74 GLY A N 1
ATOM 593 C CA . GLY A 1 74 ? -1.929 -8.758 -2.649 1.00 92.56 74 GLY A CA 1
ATOM 594 C C . GLY A 1 74 ? -0.866 -9.139 -3.685 1.00 92.56 74 GLY A C 1
ATOM 595 O O . GLY A 1 74 ? 0.291 -8.730 -3.604 1.00 92.56 74 GLY A O 1
ATOM 596 N N . ASN A 1 75 ? -1.275 -9.901 -4.699 1.00 92.56 75 ASN A N 1
ATOM 597 C CA . ASN A 1 75 ? -0.370 -10.413 -5.738 1.00 92.56 75 ASN A CA 1
ATOM 598 C C . ASN A 1 75 ? 0.076 -9.365 -6.774 1.00 92.56 75 ASN A C 1
ATOM 600 O O . ASN A 1 75 ? 0.897 -9.675 -7.627 1.00 92.56 75 ASN A O 1
ATOM 604 N N . GLY A 1 76 ? -0.438 -8.137 -6.696 1.00 92.00 76 GLY A N 1
ATOM 605 C CA . GLY A 1 76 ? -0.224 -7.122 -7.721 1.00 92.00 76 GLY A CA 1
ATOM 606 C C . GLY A 1 76 ? -1.298 -7.197 -8.806 1.00 92.00 76 GLY A C 1
ATOM 607 O O . GLY A 1 76 ? -1.592 -8.263 -9.339 1.00 92.00 76 GLY A O 1
ATOM 608 N N . GLN A 1 77 ? -1.900 -6.061 -9.135 1.00 94.75 77 GLN A N 1
ATOM 609 C CA . GLN A 1 77 ? -2.821 -5.919 -10.257 1.00 94.75 77 GLN A CA 1
ATOM 610 C C . GLN A 1 77 ? -2.253 -4.892 -11.230 1.00 94.75 77 GLN A C 1
ATOM 612 O O . GLN A 1 77 ? -2.067 -3.729 -10.874 1.00 94.75 77 GLN A O 1
ATOM 617 N N . VAL A 1 78 ? -1.997 -5.321 -12.464 1.00 94.12 78 VAL A N 1
ATOM 618 C CA . VAL A 1 78 ? -1.509 -4.445 -13.532 1.00 94.12 78 VAL A CA 1
ATOM 619 C C . VAL A 1 78 ? -2.696 -3.792 -14.227 1.00 94.12 78 VAL A C 1
ATOM 621 O O . VAL A 1 78 ? -3.596 -4.469 -14.718 1.00 94.12 78 VAL A O 1
ATOM 624 N N . VAL A 1 79 ? -2.683 -2.466 -14.291 1.00 93.12 79 VAL A N 1
ATOM 625 C CA . VAL A 1 79 ? -3.671 -1.659 -15.003 1.00 93.12 79 VAL A CA 1
ATOM 626 C C . VAL A 1 79 ? -2.923 -0.724 -15.940 1.00 93.12 79 VAL A C 1
ATOM 628 O O . VAL A 1 79 ? -2.112 0.090 -15.505 1.00 93.12 79 VAL A O 1
ATOM 631 N N . VAL A 1 80 ? -3.177 -0.836 -17.241 1.00 89.62 80 VAL A N 1
ATOM 632 C CA . VAL A 1 80 ? -2.588 0.061 -18.240 1.00 89.62 80 VAL A CA 1
ATOM 633 C C . VAL A 1 80 ? -3.603 1.142 -18.578 1.00 89.62 80 VAL A C 1
ATOM 635 O O . VAL A 1 80 ? -4.680 0.858 -19.099 1.00 89.62 80 VAL A O 1
ATOM 638 N N . HIS A 1 81 ? -3.248 2.388 -18.291 1.00 86.00 81 HIS A N 1
ATOM 639 C CA . HIS A 1 81 ? -4.040 3.548 -18.655 1.00 86.00 81 HIS A CA 1
ATOM 640 C C . HIS A 1 81 ? -3.550 4.122 -19.985 1.00 86.00 81 HIS A C 1
ATOM 642 O O . HIS A 1 81 ? -2.374 4.449 -20.159 1.00 86.00 81 HIS A O 1
ATOM 648 N N . ASN A 1 82 ? -4.484 4.312 -20.917 1.00 84.81 82 ASN A N 1
ATOM 649 C CA . ASN A 1 82 ? -4.224 4.887 -22.239 1.00 84.81 82 ASN A CA 1
ATOM 650 C C . ASN A 1 82 ? -4.111 6.426 -22.217 1.00 84.81 82 ASN A C 1
ATOM 652 O O . ASN A 1 82 ? -4.531 7.089 -23.162 1.00 84.81 82 ASN A O 1
ATOM 656 N N . PHE A 1 83 ? -3.562 7.004 -21.143 1.00 82.94 83 PHE A N 1
ATOM 657 C CA . PHE A 1 83 ? -3.214 8.426 -21.104 1.00 82.94 83 PHE A CA 1
ATOM 658 C C . PHE A 1 83 ? -2.087 8.740 -22.102 1.00 82.94 83 PHE A C 1
ATOM 660 O O . PHE A 1 83 ? -1.456 7.833 -22.650 1.00 82.94 83 PHE A O 1
ATOM 667 N N . HIS A 1 84 ? -1.827 10.025 -22.349 1.00 77.56 84 HIS A N 1
ATOM 668 C CA . HIS A 1 84 ? -0.667 10.466 -23.120 1.00 77.56 84 HIS A CA 1
ATOM 669 C C . HIS A 1 84 ? 0.269 11.289 -22.214 1.00 77.56 84 HIS A C 1
ATOM 671 O O . HIS A 1 84 ? -0.118 12.387 -21.811 1.00 77.56 84 HIS A O 1
ATOM 677 N N . PRO A 1 85 ? 1.469 10.784 -21.858 1.00 82.88 85 PRO A N 1
ATOM 678 C CA . PRO A 1 85 ? 2.023 9.474 -22.219 1.00 82.88 85 PRO A CA 1
ATOM 679 C C . PRO A 1 85 ? 1.302 8.311 -21.515 1.00 82.88 85 PRO A C 1
ATOM 681 O O . PRO A 1 85 ? 0.714 8.495 -20.449 1.00 82.88 85 PRO A O 1
ATOM 684 N N . LYS A 1 86 ? 1.363 7.110 -22.112 1.00 90.19 86 LYS A N 1
ATOM 685 C CA . LYS A 1 86 ? 0.781 5.886 -21.532 1.00 90.19 86 LYS A CA 1
ATOM 686 C C . LYS A 1 86 ? 1.365 5.633 -20.146 1.00 90.19 86 LYS A C 1
ATOM 688 O O . LYS A 1 86 ? 2.572 5.764 -19.949 1.00 90.19 86 LYS A O 1
ATOM 693 N N . GLU A 1 87 ? 0.514 5.213 -19.217 1.00 92.75 87 GLU A N 1
ATOM 694 C CA . GLU A 1 87 ? 0.918 4.891 -17.849 1.00 92.75 87 GLU A CA 1
ATOM 695 C C . GLU A 1 87 ? 0.549 3.448 -17.520 1.00 92.75 87 GLU A C 1
ATOM 697 O O . GLU A 1 87 ? -0.542 2.985 -17.852 1.00 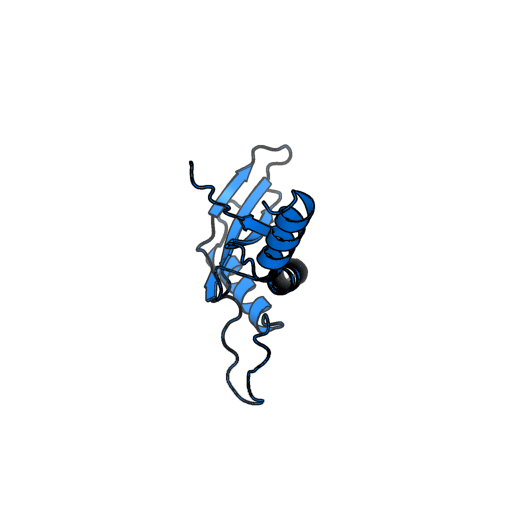92.75 87 GLU A O 1
ATOM 702 N N . GLN A 1 88 ? 1.431 2.744 -16.820 1.00 94.69 88 GLN A N 1
ATOM 703 C CA . GLN A 1 88 ? 1.122 1.444 -16.229 1.00 94.69 88 GLN A CA 1
ATOM 704 C C . GLN A 1 88 ? 1.124 1.586 -14.713 1.00 94.69 88 GLN A C 1
ATOM 706 O O . GLN A 1 88 ? 2.104 2.039 -14.128 1.00 94.69 88 GLN A O 1
ATOM 711 N N . HIS A 1 89 ? 0.003 1.243 -14.089 1.00 95.69 89 HIS A N 1
ATOM 712 C CA . HIS A 1 89 ? -0.191 1.281 -12.646 1.00 95.69 89 HIS A CA 1
ATOM 713 C C . HIS A 1 89 ? -0.211 -0.156 -12.135 1.00 95.69 89 HIS A C 1
ATOM 715 O O . HIS A 1 89 ? -0.999 -0.971 -12.612 1.00 95.69 89 HIS A O 1
ATOM 721 N N . ILE A 1 90 ? 0.647 -0.476 -11.173 1.00 95.88 90 ILE A N 1
ATOM 722 C CA . ILE A 1 90 ? 0.707 -1.797 -10.546 1.00 95.88 90 ILE A CA 1
ATOM 723 C C . ILE A 1 90 ? 0.283 -1.652 -9.089 1.00 95.88 90 ILE A C 1
ATOM 725 O O . ILE A 1 90 ? 1.006 -1.066 -8.282 1.00 95.88 90 ILE A O 1
ATOM 729 N N . TRP A 1 91 ? -0.908 -2.160 -8.778 1.00 96.31 91 TRP A N 1
ATOM 730 C CA . TRP A 1 91 ? -1.584 -2.001 -7.492 1.00 96.31 91 TRP A CA 1
ATOM 731 C C . TRP A 1 91 ? -1.328 -3.192 -6.577 1.00 96.31 91 TRP A C 1
ATOM 733 O O . TRP A 1 91 ? -1.637 -4.327 -6.932 1.00 96.31 91 TRP A O 1
ATOM 743 N N . PHE A 1 92 ? -0.857 -2.938 -5.363 1.00 97.12 92 PHE A N 1
ATOM 744 C CA . PHE A 1 92 ? -0.736 -3.930 -4.304 1.00 97.12 92 PHE A CA 1
ATOM 745 C C . PHE A 1 92 ? -1.670 -3.560 -3.160 1.00 97.12 92 PHE A C 1
ATOM 747 O O . PHE A 1 92 ? -1.492 -2.523 -2.525 1.00 97.12 92 PHE A O 1
ATOM 754 N N . SER A 1 93 ? -2.662 -4.406 -2.872 1.00 95.44 93 SER A N 1
ATOM 755 C CA . SER A 1 93 ? -3.466 -4.248 -1.657 1.00 95.44 93 SER A CA 1
ATOM 756 C C . SER A 1 93 ? -2.625 -4.605 -0.435 1.00 95.44 93 SER A C 1
ATOM 758 O O . SER A 1 93 ? -2.066 -5.698 -0.365 1.00 95.44 93 SER A O 1
ATOM 760 N N . VAL A 1 94 ? -2.547 -3.681 0.515 1.00 93.38 94 VAL A N 1
ATOM 761 C CA . VAL A 1 94 ? -1.832 -3.814 1.782 1.00 93.38 94 VAL A CA 1
ATOM 762 C C . VAL A 1 94 ? -2.884 -3.938 2.871 1.00 93.38 94 VAL A C 1
ATOM 764 O O . VAL A 1 94 ? -3.652 -3.008 3.113 1.00 93.38 94 VAL A O 1
ATOM 767 N N . HIS A 1 95 ? -2.953 -5.104 3.502 1.00 88.69 95 HIS A N 1
ATOM 768 C CA . HIS A 1 95 ? -3.923 -5.377 4.551 1.00 88.69 95 HIS A CA 1
ATOM 769 C C . HIS A 1 95 ? -3.229 -5.360 5.913 1.00 88.69 95 HIS A C 1
ATOM 771 O O . HIS A 1 95 ? -2.313 -6.160 6.145 1.00 88.69 95 HIS A O 1
ATOM 777 N N . PRO A 1 96 ? -3.647 -4.460 6.818 1.00 81.88 96 PRO A N 1
ATOM 778 C CA . PRO A 1 96 ? -3.233 -4.515 8.208 1.00 81.88 96 PRO A CA 1
ATOM 779 C C . PRO A 1 96 ? -3.935 -5.688 8.904 1.00 81.88 96 PRO A C 1
ATOM 781 O O . PRO A 1 96 ? -4.903 -6.248 8.397 1.00 81.88 96 PRO A O 1
ATOM 784 N N . ARG A 1 97 ? -3.486 -6.033 10.112 1.00 76.25 97 ARG A N 1
ATOM 785 C CA . ARG A 1 97 ? -4.112 -7.086 10.930 1.00 76.25 97 ARG A CA 1
ATOM 786 C C . ARG A 1 97 ? -5.578 -6.801 11.284 1.00 76.25 97 ARG A C 1
ATOM 788 O O . ARG A 1 97 ? -6.359 -7.723 11.497 1.00 76.25 97 ARG A O 1
ATOM 795 N N . TYR A 1 98 ? -5.942 -5.524 11.384 1.00 73.38 98 TYR A N 1
ATOM 796 C CA . TYR A 1 98 ? -7.280 -5.086 11.769 1.00 73.38 98 TYR A CA 1
ATOM 797 C C . TYR A 1 98 ? -8.032 -4.551 10.552 1.00 73.38 98 TYR A C 1
ATOM 799 O O . TYR A 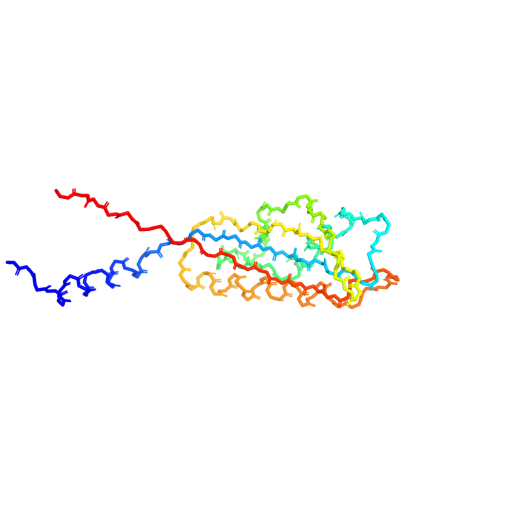1 98 ? -7.783 -3.428 10.121 1.00 73.38 98 TYR A O 1
ATOM 807 N N . ASP A 1 99 ? -9.022 -5.297 10.063 1.00 70.56 99 ASP A N 1
ATOM 808 C CA . ASP A 1 99 ? -9.900 -4.831 8.977 1.00 70.56 99 ASP A CA 1
ATOM 809 C C . ASP A 1 99 ? -10.811 -3.665 9.403 1.00 70.56 99 ASP A C 1
ATOM 811 O O . ASP A 1 99 ? -11.392 -2.976 8.562 1.00 70.56 99 ASP A O 1
ATOM 815 N N . SER A 1 100 ? -10.949 -3.434 10.716 1.00 81.44 100 SER A N 1
ATOM 816 C CA . SER A 1 100 ? -11.802 -2.399 11.296 1.00 81.44 100 SER A CA 1
ATOM 817 C C . SER A 1 100 ? -11.057 -1.544 12.324 1.00 81.44 100 SER A C 1
ATOM 819 O O . SER A 1 100 ? -10.650 -2.040 13.379 1.00 81.44 100 SER A O 1
ATOM 821 N N . MET A 1 101 ? -10.916 -0.246 12.040 1.00 82.44 101 MET A N 1
ATOM 822 C CA . MET A 1 101 ? -10.060 0.680 12.794 1.00 82.44 101 MET A CA 1
ATOM 823 C C . MET A 1 101 ? -10.817 1.885 13.365 1.00 82.44 101 MET A C 1
ATOM 825 O O . MET A 1 101 ? -11.779 2.378 12.772 1.00 82.44 101 MET A O 1
ATOM 829 N N . ARG A 1 102 ? -10.345 2.406 14.505 1.00 82.31 102 ARG A N 1
ATOM 830 C CA . ARG A 1 102 ? -10.717 3.732 15.035 1.00 82.31 102 ARG A CA 1
ATOM 831 C C . ARG A 1 102 ? -10.028 4.841 14.234 1.00 82.31 102 ARG A C 1
ATOM 833 O O . ARG A 1 102 ? -8.959 4.625 13.675 1.00 82.31 102 ARG A O 1
ATOM 840 N N 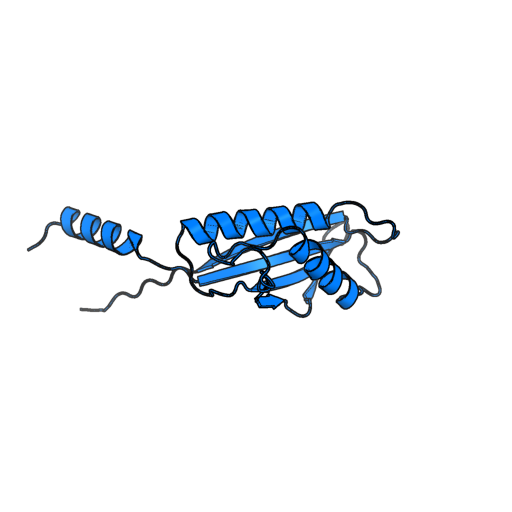. ARG A 1 103 ? -10.561 6.070 14.258 1.00 82.25 103 ARG A N 1
ATOM 841 C CA . ARG A 1 103 ? -9.992 7.218 13.511 1.00 82.25 103 ARG A CA 1
ATOM 842 C C . ARG A 1 103 ? -8.496 7.455 13.753 1.00 82.25 103 ARG A C 1
ATOM 844 O O . ARG A 1 103 ? -7.771 7.694 12.797 1.00 82.25 103 ARG A O 1
ATOM 851 N N . GLY A 1 104 ? -8.031 7.355 15.001 1.00 79.25 104 GLY A N 1
ATOM 852 C CA . GLY A 1 104 ? -6.605 7.514 15.319 1.00 79.25 104 GLY A CA 1
ATOM 853 C C . GLY A 1 104 ? -5.724 6.439 14.671 1.00 79.25 104 GLY A C 1
ATOM 854 O O . GLY A 1 104 ? -4.662 6.752 14.143 1.00 79.25 104 GLY A O 1
ATOM 855 N N . GLN A 1 105 ? -6.206 5.193 14.631 1.00 82.88 105 GLN A N 1
ATOM 856 C CA . GLN A 1 105 ? -5.516 4.084 13.966 1.00 82.88 105 GLN A CA 1
ATOM 857 C C . GLN A 1 105 ? -5.495 4.274 12.447 1.00 82.88 105 GLN A C 1
ATOM 859 O O . GLN A 1 105 ? -4.464 4.046 11.830 1.00 82.88 105 GLN A O 1
ATOM 864 N N . ILE A 1 106 ? -6.595 4.759 11.858 1.00 86.38 106 ILE A N 1
ATOM 865 C CA . ILE A 1 106 ? -6.667 5.088 10.425 1.00 86.38 106 ILE A CA 1
ATOM 866 C C . ILE A 1 106 ? -5.617 6.138 10.063 1.00 86.38 106 ILE A C 1
ATOM 868 O O . ILE A 1 106 ? -4.871 5.941 9.112 1.00 86.38 106 ILE A O 1
ATOM 872 N N . TYR A 1 107 ? -5.544 7.231 10.830 1.00 85.88 107 TYR A N 1
ATOM 873 C CA . TYR A 1 107 ? -4.588 8.309 10.573 1.00 85.88 107 TYR A CA 1
ATOM 874 C C . TYR A 1 107 ? -3.147 7.816 10.655 1.00 85.88 107 TYR A C 1
ATOM 876 O O . TYR A 1 107 ? -2.328 8.102 9.786 1.00 85.88 107 TYR A O 1
ATOM 884 N N . ALA A 1 108 ? -2.822 7.047 11.690 1.00 86.00 108 ALA A N 1
ATOM 885 C CA . ALA A 1 108 ? -1.485 6.505 11.791 1.00 86.00 108 ALA A CA 1
ATOM 886 C C . ALA A 1 108 ? -1.221 5.513 10.629 1.00 86.00 108 ALA A C 1
ATOM 888 O O . ALA A 1 108 ? -0.137 5.556 10.047 1.00 86.00 108 ALA A O 1
ATOM 889 N N . TYR A 1 109 ? -2.203 4.703 10.209 1.00 88.31 109 TYR A N 1
ATOM 890 C CA . TYR A 1 109 ? -2.031 3.729 9.125 1.00 88.31 109 TYR A CA 1
ATOM 891 C C . TYR A 1 109 ? -1.804 4.424 7.779 1.00 88.31 109 TYR A C 1
ATOM 893 O O . TYR A 1 109 ? -0.927 4.034 7.011 1.00 88.31 109 TYR A O 1
ATOM 901 N N . GLU A 1 110 ? -2.521 5.521 7.535 1.00 90.19 110 GLU A N 1
ATOM 902 C CA . GLU A 1 110 ? -2.284 6.434 6.416 1.00 90.19 110 GLU A CA 1
ATOM 903 C C . GLU A 1 110 ? -0.838 6.957 6.415 1.00 90.19 110 GLU A C 1
ATOM 905 O O . GLU A 1 110 ? -0.168 6.906 5.384 1.00 90.19 110 GLU A O 1
ATOM 910 N N . LYS A 1 111 ? -0.316 7.406 7.567 1.00 90.44 111 LYS A N 1
ATOM 911 C CA . LYS A 1 111 ? 1.080 7.868 7.677 1.00 90.44 111 LYS A CA 1
ATOM 912 C C . LYS A 1 111 ? 2.093 6.761 7.424 1.00 90.44 111 LYS A C 1
ATOM 914 O O . LYS A 1 111 ? 3.107 7.013 6.777 1.00 90.44 111 LYS A O 1
ATOM 919 N N . TYR A 1 112 ? 1.812 5.550 7.886 1.00 91.31 112 TYR A N 1
ATOM 920 C CA . TYR A 1 112 ? 2.644 4.389 7.600 1.00 91.31 112 TYR A CA 1
ATOM 921 C C . TYR A 1 112 ? 2.667 4.062 6.101 1.00 91.31 112 TYR A C 1
ATOM 923 O O . TYR A 1 112 ? 3.751 3.951 5.534 1.00 91.31 112 TYR A O 1
ATOM 931 N N . LEU A 1 113 ? 1.514 4.006 5.425 1.00 93.44 113 LEU A N 1
ATOM 932 C CA . LEU A 1 113 ? 1.463 3.777 3.975 1.00 93.44 113 LEU A CA 1
ATOM 933 C C . LEU A 1 113 ? 2.153 4.898 3.186 1.00 93.44 113 LEU A C 1
ATOM 935 O O . LEU A 1 113 ? 2.819 4.632 2.187 1.00 93.44 113 LEU A O 1
ATOM 939 N N . ALA A 1 114 ? 2.021 6.150 3.629 1.00 93.62 114 ALA A N 1
ATOM 940 C CA . ALA A 1 114 ? 2.730 7.278 3.034 1.00 93.62 114 ALA A CA 1
ATOM 941 C C . ALA A 1 114 ? 4.250 7.118 3.158 1.00 93.62 114 ALA A C 1
ATOM 943 O O . ALA A 1 114 ? 4.960 7.284 2.167 1.00 93.62 114 ALA A O 1
ATOM 944 N N . LYS A 1 115 ? 4.739 6.723 4.339 1.00 92.69 115 LYS A N 1
ATOM 945 C CA . LYS A 1 115 ? 6.160 6.444 4.554 1.00 92.69 115 LYS A CA 1
ATOM 946 C C . LYS A 1 115 ? 6.640 5.255 3.722 1.00 92.69 115 LYS A C 1
ATOM 948 O O . LYS A 1 115 ? 7.711 5.317 3.129 1.00 92.69 115 LYS A O 1
ATOM 953 N N . LEU A 1 116 ? 5.812 4.216 3.608 1.00 93.50 116 LEU A N 1
ATOM 954 C CA . LEU A 1 116 ? 6.061 3.055 2.757 1.00 93.50 116 LEU A CA 1
ATOM 955 C C . LEU A 1 116 ? 6.281 3.462 1.300 1.00 93.50 116 LEU A C 1
ATOM 957 O O . LEU A 1 116 ? 7.298 3.109 0.712 1.00 93.50 116 LEU A O 1
ATOM 961 N N . ALA A 1 117 ? 5.374 4.267 0.747 1.00 95.19 117 ALA A N 1
ATOM 962 C CA . ALA A 1 117 ? 5.488 4.781 -0.613 1.00 95.19 117 ALA A CA 1
ATOM 963 C C . ALA A 1 117 ? 6.716 5.690 -0.811 1.00 95.19 117 ALA A C 1
ATOM 965 O O . ALA A 1 117 ? 7.394 5.576 -1.830 1.00 95.19 117 ALA A O 1
ATOM 966 N N . GLU A 1 118 ? 7.021 6.563 0.155 1.00 94.69 118 GLU A N 1
ATOM 967 C CA . GLU A 1 118 ? 8.194 7.448 0.113 1.00 94.69 118 GLU A CA 1
ATOM 968 C C . GLU A 1 118 ? 9.500 6.645 0.019 1.00 94.69 118 GLU A C 1
ATOM 970 O O . GLU A 1 118 ? 10.342 6.902 -0.840 1.00 94.69 118 GLU A O 1
ATOM 975 N N . GLU A 1 119 ? 9.657 5.640 0.878 1.00 92.75 119 GLU A N 1
ATOM 976 C CA . GLU A 1 119 ? 10.855 4.801 0.925 1.00 92.75 119 GLU A CA 1
ATOM 977 C C . GLU A 1 119 ? 10.966 3.897 -0.311 1.00 92.75 119 GLU A C 1
ATOM 979 O O . GLU A 1 119 ? 12.057 3.723 -0.851 1.00 92.75 119 GLU A O 1
ATOM 984 N N . LEU A 1 120 ? 9.836 3.403 -0.829 1.00 92.56 120 LEU A N 1
ATOM 985 C CA . LEU A 1 120 ? 9.767 2.657 -2.091 1.00 92.56 120 LEU A CA 1
ATOM 986 C C . LEU A 1 120 ? 10.067 3.501 -3.332 1.00 92.56 120 LEU A C 1
ATOM 988 O O . LEU A 1 120 ? 10.304 2.925 -4.387 1.00 92.56 120 LEU A O 1
ATOM 992 N N . MET A 1 121 ? 10.039 4.832 -3.240 1.00 93.25 121 MET A N 1
ATOM 993 C CA . MET A 1 121 ? 10.402 5.723 -4.344 1.00 93.25 121 MET A CA 1
ATOM 994 C C . MET A 1 121 ? 11.900 6.061 -4.355 1.00 93.25 121 MET A C 1
ATOM 996 O O . MET A 1 121 ? 12.407 6.555 -5.364 1.00 93.25 121 MET A O 1
ATOM 1000 N N . LYS A 1 122 ? 12.640 5.788 -3.273 1.00 89.69 122 LYS A N 1
ATOM 1001 C CA . LYS A 1 122 ? 14.077 6.089 -3.212 1.00 89.69 122 LYS A CA 1
ATOM 1002 C C . LYS A 1 122 ? 14.851 5.256 -4.237 1.00 89.69 122 LYS A C 1
ATOM 1004 O O . LYS A 1 122 ? 14.658 4.046 -4.261 1.00 89.69 122 LYS A O 1
ATOM 1009 N N . PRO A 1 123 ? 15.752 5.852 -5.039 1.00 76.44 123 PRO A N 1
ATOM 1010 C CA . PRO A 1 123 ? 16.440 5.135 -6.110 1.00 76.44 123 PRO A CA 1
ATOM 1011 C C . PRO A 1 123 ? 17.149 3.882 -5.582 1.00 76.44 123 PRO A C 1
ATOM 1013 O O . PRO A 1 123 ? 17.992 3.982 -4.688 1.00 76.44 123 PRO A O 1
ATOM 1016 N N . LYS A 1 124 ? 16.844 2.707 -6.143 1.00 70.62 124 LYS A N 1
ATOM 1017 C CA . LYS A 1 124 ? 17.699 1.518 -5.999 1.00 70.62 124 LYS A CA 1
ATOM 1018 C C . LYS A 1 124 ? 18.634 1.427 -7.205 1.00 70.62 124 LYS A C 1
ATOM 1020 O O . LYS A 1 124 ? 18.358 1.995 -8.255 1.00 70.62 124 LYS A O 1
ATOM 1025 N N . GLN A 1 125 ? 19.734 0.691 -7.064 1.00 61.97 125 GLN A N 1
ATOM 1026 C CA . GLN A 1 125 ? 20.795 0.573 -8.079 1.00 61.97 125 GLN A CA 1
ATOM 1027 C C . GLN A 1 125 ? 20.349 -0.030 -9.434 1.00 61.97 125 GLN A C 1
ATOM 1029 O O . GLN A 1 125 ? 21.157 -0.097 -10.355 1.00 61.97 125 GLN A O 1
ATOM 1034 N N . ASN A 1 126 ? 19.086 -0.441 -9.591 1.00 57.28 126 ASN A N 1
ATOM 1035 C CA . ASN A 1 126 ? 18.584 -1.081 -10.805 1.00 57.28 126 ASN A CA 1
ATOM 1036 C C . ASN A 1 126 ? 17.886 -0.076 -11.739 1.00 57.28 126 ASN A C 1
ATOM 1038 O O . ASN A 1 126 ? 17.019 0.684 -11.316 1.00 57.28 126 ASN A O 1
ATOM 1042 N N . ASN A 1 127 ? 18.211 -0.151 -13.034 1.00 58.50 127 ASN A N 1
ATOM 1043 C CA . ASN A 1 127 ? 17.792 0.778 -14.099 1.00 58.50 127 ASN A CA 1
ATOM 1044 C C . ASN A 1 127 ? 16.283 0.821 -14.426 1.00 58.50 127 ASN A C 1
ATOM 1046 O O . ASN A 1 127 ? 15.880 1.570 -15.313 1.00 58.50 127 ASN A O 1
ATOM 1050 N N . TYR A 1 128 ? 15.441 0.049 -13.740 1.00 66.38 128 TYR A N 1
ATOM 1051 C CA . TYR A 1 128 ? 13.988 0.053 -13.925 1.00 66.38 128 TYR A CA 1
ATOM 1052 C C . TYR A 1 128 ? 13.309 0.527 -12.641 1.00 66.38 128 TYR A C 1
ATOM 1054 O O . TYR A 1 128 ? 12.944 -0.269 -11.776 1.00 66.38 128 TYR A O 1
ATOM 1062 N N . TRP A 1 129 ? 13.175 1.846 -12.509 1.00 80.44 129 TRP A N 1
ATOM 1063 C CA . TRP A 1 129 ? 12.557 2.481 -11.347 1.00 80.44 129 TRP A CA 1
ATOM 1064 C C . TRP A 1 129 ? 11.210 3.116 -11.722 1.00 80.44 129 TRP A C 1
ATOM 1066 O O . TRP A 1 129 ? 11.096 3.684 -12.813 1.00 80.44 129 TRP A O 1
ATOM 1076 N N . PRO A 1 130 ? 10.169 3.019 -10.874 1.00 89.12 130 PRO A N 1
ATOM 1077 C CA . PRO A 1 130 ? 8.887 3.671 -11.127 1.00 89.12 130 PRO A CA 1
ATOM 1078 C C . PRO A 1 130 ? 9.059 5.186 -11.291 1.00 89.12 130 PRO A C 1
ATOM 1080 O O . PRO A 1 130 ? 9.900 5.809 -10.648 1.00 89.12 130 PRO A O 1
ATOM 1083 N N . ALA A 1 131 ? 8.203 5.798 -12.110 1.00 90.38 131 ALA A N 1
ATOM 1084 C CA . ALA A 1 131 ? 8.123 7.252 -12.222 1.00 90.38 131 ALA A CA 1
ATOM 1085 C C . ALA A 1 131 ? 7.544 7.880 -10.941 1.00 90.38 131 ALA A C 1
ATOM 1087 O O . ALA A 1 131 ? 7.899 8.997 -10.575 1.00 90.38 131 ALA A O 1
ATOM 1088 N N . SER A 1 132 ? 6.635 7.169 -10.263 1.00 93.81 132 SER A N 1
ATOM 1089 C CA . SER A 1 132 ? 6.156 7.531 -8.924 1.00 93.81 132 SER A CA 1
ATOM 1090 C C . SER A 1 132 ? 5.611 6.313 -8.177 1.00 93.81 132 SER A C 1
ATOM 1092 O O . SER A 1 132 ? 5.144 5.361 -8.807 1.00 93.81 132 SER A O 1
ATOM 1094 N N . VAL A 1 133 ? 5.603 6.377 -6.845 1.00 96.00 133 VAL A N 1
ATOM 1095 C CA . VAL A 1 133 ? 4.891 5.431 -5.974 1.00 96.00 133 VAL A CA 1
ATOM 1096 C C . VAL A 1 133 ? 3.818 6.194 -5.204 1.00 96.00 133 VAL A C 1
ATOM 1098 O O . VAL A 1 133 ? 4.087 7.260 -4.653 1.00 96.00 133 VAL A O 1
ATOM 1101 N N . ARG A 1 134 ? 2.588 5.678 -5.181 1.00 95.62 134 ARG A N 1
ATOM 1102 C CA . ARG A 1 134 ? 1.457 6.274 -4.456 1.00 95.62 134 ARG A CA 1
ATOM 1103 C C . ARG A 1 134 ? 1.009 5.349 -3.340 1.00 95.62 134 ARG A C 1
ATOM 1105 O O . ARG A 1 134 ? 1.024 4.132 -3.502 1.00 95.62 134 ARG A O 1
ATOM 1112 N N . SER A 1 135 ? 0.541 5.934 -2.249 1.00 95.62 135 SER A N 1
ATOM 1113 C CA . SER A 1 135 ? -0.273 5.247 -1.2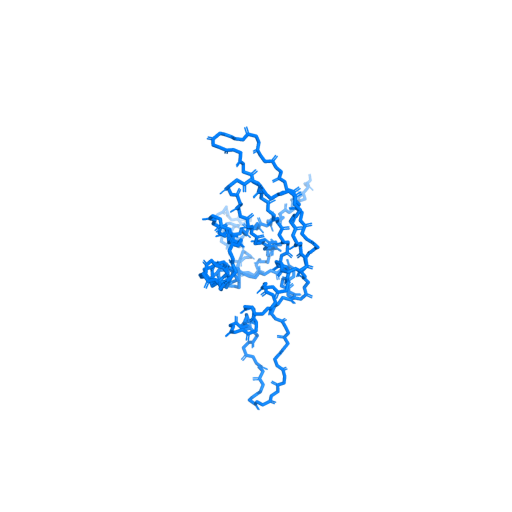54 1.00 95.62 135 SER A CA 1
ATOM 1114 C C . SER A 1 135 ? -1.722 5.697 -1.389 1.00 95.62 135 SER A C 1
ATOM 1116 O O . SER A 1 135 ? -2.006 6.871 -1.626 1.00 95.62 135 SER A O 1
ATOM 1118 N N . VAL A 1 136 ? -2.647 4.750 -1.273 1.00 94.81 136 VAL A N 1
ATOM 1119 C CA . VAL A 1 136 ? -4.087 5.003 -1.312 1.00 94.81 136 VAL A CA 1
ATOM 1120 C C . VAL A 1 136 ? -4.716 4.338 -0.099 1.00 94.81 136 VAL A C 1
ATOM 1122 O O . VAL A 1 136 ? -4.404 3.195 0.233 1.00 94.81 136 VAL A O 1
ATOM 1125 N N . ILE A 1 137 ? -5.613 5.060 0.567 1.00 91.50 137 ILE A N 1
ATOM 1126 C CA . ILE A 1 137 ? -6.411 4.538 1.670 1.00 91.50 137 ILE A CA 1
ATOM 1127 C C . ILE A 1 137 ? -7.892 4.728 1.351 1.00 91.50 137 ILE A C 1
ATOM 1129 O O . ILE A 1 137 ? -8.342 5.822 1.020 1.00 91.50 137 ILE A O 1
ATOM 1133 N N . THR A 1 138 ? -8.661 3.647 1.445 1.00 91.25 138 THR A N 1
ATOM 1134 C CA . THR A 1 138 ? -10.121 3.677 1.316 1.00 91.25 138 THR A CA 1
ATOM 1135 C C . THR A 1 138 ? -10.750 3.379 2.668 1.00 91.25 138 THR A C 1
ATOM 1137 O O . THR A 1 138 ? -10.485 2.334 3.262 1.00 91.25 138 THR A O 1
ATOM 1140 N N . ILE A 1 139 ? -11.622 4.274 3.133 1.00 88.50 139 ILE A N 1
ATOM 1141 C CA . ILE A 1 139 ? -12.346 4.137 4.400 1.00 88.50 139 ILE A CA 1
ATOM 1142 C C . ILE A 1 139 ? -13.822 3.889 4.094 1.00 88.50 139 ILE A C 1
ATOM 1144 O O . ILE A 1 139 ? -14.477 4.696 3.437 1.00 88.50 139 ILE A O 1
ATOM 1148 N N . LYS A 1 140 ? -14.363 2.778 4.592 1.00 86.12 140 LYS A N 1
ATOM 1149 C CA . LYS A 1 140 ? -15.776 2.414 4.465 1.00 86.12 140 LYS A CA 1
ATOM 1150 C C . LYS A 1 140 ? -16.475 2.565 5.813 1.00 86.12 140 LYS A C 1
ATOM 1152 O O . LYS A 1 140 ? -16.142 1.884 6.783 1.00 86.12 140 LYS A O 1
ATOM 1157 N N . ALA A 1 141 ? -17.473 3.444 5.860 1.00 79.50 141 ALA A N 1
ATOM 1158 C CA . ALA A 1 141 ? -18.360 3.621 7.004 1.00 79.50 141 ALA A CA 1
ATOM 1159 C C . ALA A 1 141 ? -19.746 3.066 6.655 1.00 79.50 141 ALA A C 1
ATOM 1161 O O . ALA A 1 141 ? -20.402 3.589 5.759 1.00 79.50 141 ALA A O 1
ATOM 1162 N N . VAL A 1 142 ? -20.210 2.036 7.364 1.00 69.31 142 VAL A N 1
ATOM 1163 C CA . VAL A 1 142 ? -21.579 1.521 7.203 1.00 69.31 142 VAL A CA 1
ATOM 1164 C C . VAL A 1 142 ? -22.424 2.015 8.370 1.00 69.31 142 VAL A C 1
ATOM 1166 O O . VAL A 1 142 ? -22.039 1.840 9.528 1.00 69.31 142 VAL A O 1
ATOM 1169 N N . THR A 1 143 ? -23.531 2.696 8.074 1.00 68.25 143 THR A N 1
ATOM 1170 C CA . THR A 1 143 ? -24.587 3.022 9.045 1.00 68.25 143 THR A CA 1
ATOM 1171 C C . THR A 1 143 ? -25.853 2.318 8.583 1.00 68.25 143 THR A C 1
ATOM 1173 O O . THR A 1 143 ? -26.244 2.498 7.432 1.00 68.25 143 THR A O 1
ATOM 1176 N N . SER A 1 144 ? -26.507 1.571 9.465 1.00 60.03 144 SER A N 1
ATOM 1177 C CA . SER A 1 144 ? -27.810 0.972 9.172 1.00 60.03 144 SER A CA 1
ATOM 1178 C C . SER A 1 144 ? -28.897 1.717 9.935 1.00 60.03 144 SER A C 1
ATOM 1180 O O . SER A 1 144 ? -28.738 1.993 11.123 1.00 60.03 144 SER A O 1
ATOM 1182 N N . PHE A 1 145 ? -30.009 2.011 9.266 1.00 63.50 145 PHE A N 1
ATOM 1183 C CA . PHE A 1 145 ? -31.208 2.571 9.886 1.00 63.50 145 PHE A CA 1
ATOM 1184 C C . PHE A 1 145 ? -32.308 1.509 9.854 1.00 63.50 145 PHE A C 1
ATOM 1186 O O . PHE A 1 145 ? -32.494 0.851 8.832 1.00 63.50 145 PHE A O 1
ATOM 1193 N N . LYS A 1 146 ? -33.022 1.318 10.967 1.00 63.44 146 LYS A N 1
ATOM 1194 C CA . LYS A 1 146 ? -34.234 0.489 10.979 1.00 63.44 146 LYS A CA 1
ATOM 1195 C C . LYS A 1 146 ? -35.416 1.348 10.536 1.00 63.44 146 LYS A C 1
ATOM 1197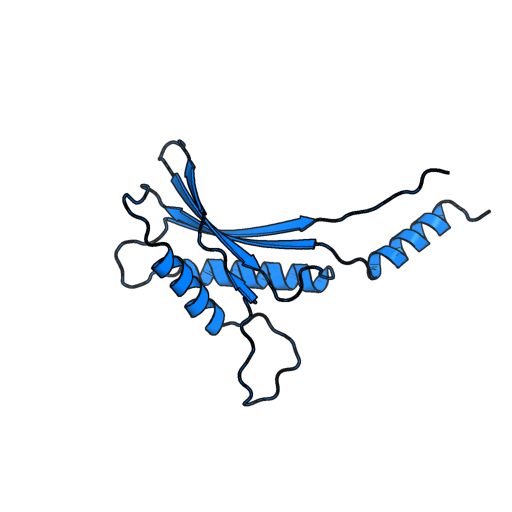 O O . LYS A 1 146 ? -35.540 2.482 10.995 1.00 63.44 146 LYS A O 1
ATOM 1202 N N . ALA A 1 147 ? -36.258 0.804 9.662 1.00 49.16 147 ALA A N 1
ATOM 1203 C CA . ALA A 1 147 ? -37.580 1.369 9.424 1.00 49.16 147 ALA A CA 1
ATOM 1204 C C . ALA A 1 147 ? -38.440 1.157 10.681 1.00 49.16 147 ALA A C 1
ATOM 1206 O O . ALA A 1 147 ? -38.325 0.108 11.324 1.00 49.16 147 ALA A O 1
ATOM 1207 N N . PHE A 1 148 ? -39.224 2.173 11.039 1.00 50.00 148 PHE A N 1
ATOM 1208 C CA . PHE A 1 148 ? -40.240 2.097 12.088 1.00 50.00 148 PHE A CA 1
ATOM 1209 C C . PHE A 1 148 ? -41.564 1.638 11.488 1.00 50.00 148 PHE A C 1
ATOM 1211 O O . PHE A 1 148 ? -41.858 2.085 10.355 1.00 50.00 148 PHE A O 1
#

Sequence (148 aa):
MSTLTEKIRQAVAEMKDRRYGVKGEIVFVFKPPLENPDLDALRSSIKEVDKLFPWKEDDVPDGAEKPPSIFYLGNGQVVVHNFHPKEQHIWFSVHPRYDSMRRGQIYAYEKYLAKLAEELMKPKQNNYWPASVRSVITIKAVTSFKAF